Protein AF-A0AAV5UWN4-F1 (afdb_monomer_lite)

Structure (mmCIF, N/CA/C/O backbone):
data_AF-A0AAV5UWN4-F1
#
_entry.id   AF-A0AAV5UWN4-F1
#
loop_
_atom_site.group_PDB
_atom_site.id
_atom_site.type_symbol
_atom_site.label_atom_id
_atom_site.label_alt_id
_atom_site.label_comp_id
_atom_site.label_asym_id
_atom_site.label_entity_id
_atom_site.label_seq_id
_atom_site.pdbx_PDB_ins_code
_atom_site.Cartn_x
_atom_site.Cartn_y
_atom_site.Cartn_z
_atom_site.occupancy
_atom_site.B_iso_or_equiv
_atom_site.auth_seq_id
_atom_site.auth_comp_id
_atom_site.auth_asym_id
_atom_site.auth_atom_id
_atom_site.pdbx_PDB_model_num
ATOM 1 N N . TRP A 1 1 ? -2.310 9.600 -5.111 1.00 58.84 1 TRP A N 1
ATOM 2 C CA . TRP A 1 1 ? -1.000 10.171 -5.491 1.00 58.84 1 TRP A CA 1
ATOM 3 C C . TRP A 1 1 ? -0.448 11.042 -4.384 1.00 58.84 1 TRP A C 1
ATOM 5 O O . TRP A 1 1 ? 0.692 10.819 -4.001 1.00 58.84 1 TRP A O 1
ATOM 15 N N . LEU A 1 2 ? -1.252 11.938 -3.798 1.00 56.84 2 LEU A N 1
ATOM 16 C CA . LEU A 1 2 ? -0.960 12.484 -2.466 1.00 56.84 2 LEU A CA 1
ATOM 17 C C . LEU A 1 2 ? -0.663 11.330 -1.490 1.00 56.84 2 LEU A C 1
ATOM 19 O O . LEU A 1 2 ? -1.351 10.308 -1.537 1.00 56.84 2 LEU A O 1
ATOM 23 N N . GLY A 1 3 ? 0.415 11.454 -0.715 1.00 71.38 3 GLY A N 1
ATOM 24 C CA . GLY A 1 3 ? 0.908 10.415 0.198 1.00 71.38 3 GLY A CA 1
ATOM 25 C C . GLY 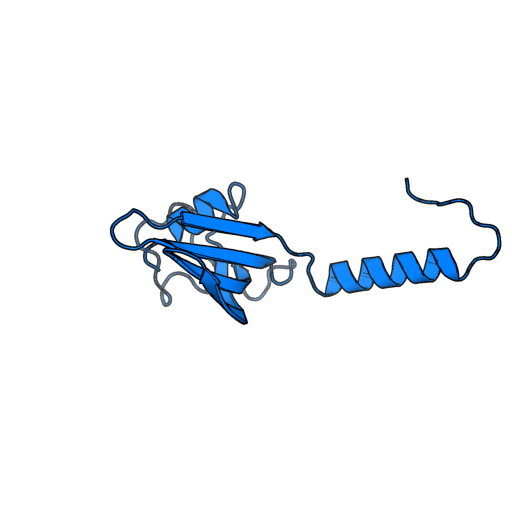A 1 3 ? 1.729 9.289 -0.447 1.00 71.38 3 GLY A C 1
ATOM 26 O O . GLY A 1 3 ? 2.305 8.481 0.272 1.00 71.38 3 GLY A O 1
ATOM 27 N N . LEU A 1 4 ? 1.857 9.216 -1.782 1.00 76.88 4 LEU A N 1
ATOM 28 C CA . LEU A 1 4 ? 2.607 8.121 -2.415 1.00 76.88 4 LEU A CA 1
ATOM 29 C C . LEU A 1 4 ? 4.102 8.150 -2.067 1.00 76.88 4 LEU A C 1
ATOM 31 O O . LEU A 1 4 ? 4.698 7.092 -1.871 1.00 76.88 4 LEU A O 1
ATOM 35 N N . SER A 1 5 ? 4.691 9.345 -1.991 1.00 74.31 5 SER A N 1
ATOM 36 C CA . SER A 1 5 ? 6.088 9.517 -1.580 1.00 74.31 5 SER A CA 1
ATOM 37 C C . SER A 1 5 ? 6.301 9.036 -0.140 1.00 74.31 5 SER A C 1
ATOM 39 O O . SER A 1 5 ? 7.238 8.291 0.122 1.00 74.31 5 SER A O 1
ATOM 41 N N . GLU A 1 6 ? 5.367 9.334 0.769 1.00 79.25 6 GLU A N 1
ATOM 42 C CA . GLU A 1 6 ? 5.401 8.848 2.155 1.00 79.25 6 GLU A CA 1
ATOM 43 C C . GLU A 1 6 ? 5.276 7.315 2.225 1.00 79.25 6 GLU A C 1
ATOM 45 O O . GLU A 1 6 ? 6.072 6.646 2.888 1.00 79.25 6 GLU A O 1
ATOM 50 N N . VAL A 1 7 ? 4.338 6.739 1.463 1.00 84.19 7 VAL A N 1
ATOM 51 C CA . VAL A 1 7 ? 4.163 5.283 1.350 1.00 84.19 7 VAL A CA 1
ATOM 52 C C . VAL A 1 7 ? 5.430 4.612 0.814 1.00 84.19 7 VAL A C 1
ATOM 54 O O . VAL A 1 7 ? 5.868 3.607 1.368 1.00 84.19 7 VAL A O 1
ATOM 57 N N . ASN A 1 8 ? 6.062 5.174 -0.218 1.00 86.81 8 ASN A N 1
ATOM 58 C CA . ASN A 1 8 ? 7.328 4.670 -0.763 1.00 86.81 8 ASN A CA 1
ATOM 59 C C . ASN A 1 8 ? 8.507 4.861 0.197 1.00 86.81 8 ASN A C 1
ATOM 61 O O . ASN A 1 8 ? 9.384 4.000 0.288 1.00 86.81 8 ASN A O 1
ATOM 65 N N . GLY A 1 9 ? 8.498 5.959 0.952 1.00 83.50 9 GLY A N 1
ATOM 66 C CA . GLY A 1 9 ? 9.401 6.232 2.062 1.00 83.50 9 GLY A CA 1
ATOM 67 C C . GLY A 1 9 ? 9.421 5.087 3.067 1.00 83.50 9 GLY A C 1
ATOM 68 O O . GLY A 1 9 ? 10.484 4.551 3.371 1.00 83.50 9 GLY A O 1
ATOM 69 N N . LYS A 1 10 ? 8.231 4.692 3.529 1.00 85.31 10 LYS A N 1
ATOM 70 C CA . LYS A 1 10 ? 8.057 3.717 4.609 1.00 85.31 10 LYS A CA 1
ATOM 71 C C . LYS A 1 10 ? 8.099 2.262 4.140 1.00 85.31 10 LYS A C 1
ATOM 73 O O . LYS A 1 10 ? 8.762 1.445 4.767 1.00 85.31 10 LYS A O 1
ATOM 78 N N . LEU A 1 11 ? 7.378 1.922 3.069 1.00 86.94 11 LEU A N 1
ATOM 79 C CA . LEU A 1 11 ? 7.185 0.527 2.642 1.00 86.94 11 LEU A CA 1
ATOM 80 C C . LEU A 1 11 ? 8.272 0.027 1.694 1.00 86.94 11 LEU A C 1
ATOM 82 O O . LEU A 1 11 ? 8.515 -1.176 1.617 1.00 86.94 11 LEU A O 1
ATOM 86 N N . PHE A 1 12 ? 8.922 0.936 0.970 1.00 88.19 12 PHE A N 1
ATOM 87 C CA . PHE A 1 12 ? 9.865 0.592 -0.088 1.00 88.19 12 PHE A CA 1
ATOM 88 C C . PHE A 1 12 ? 11.160 1.403 0.013 1.00 88.19 12 PHE A C 1
ATOM 90 O O . PHE A 1 12 ? 11.574 1.971 -0.992 1.00 88.19 12 PHE A O 1
ATOM 97 N N . PRO A 1 13 ? 11.829 1.499 1.179 1.00 85.69 13 PRO A N 1
ATOM 98 C CA . PRO A 1 13 ? 12.939 2.434 1.394 1.00 85.69 13 PRO A CA 1
ATOM 99 C C . PRO A 1 13 ? 14.115 2.267 0.418 1.00 85.69 13 PRO A C 1
ATOM 101 O O . PRO A 1 13 ? 14.809 3.237 0.135 1.00 85.69 13 PRO A O 1
ATOM 104 N N . SER A 1 14 ? 14.312 1.064 -0.126 1.00 85.69 14 SER A N 1
ATOM 105 C CA . SER A 1 14 ? 15.390 0.724 -1.061 1.00 85.69 14 SER A CA 1
ATOM 106 C C . SER A 1 14 ? 14.978 0.692 -2.539 1.00 85.69 14 SER A C 1
ATOM 108 O O . SER A 1 14 ? 15.818 0.391 -3.385 1.00 85.69 14 SER A O 1
ATOM 110 N N . ALA A 1 15 ? 13.713 0.965 -2.876 1.00 85.81 15 ALA A N 1
ATOM 111 C CA . ALA A 1 15 ? 13.265 0.950 -4.268 1.00 85.81 15 ALA A CA 1
ATOM 112 C C . ALA A 1 15 ? 13.837 2.144 -5.048 1.00 85.81 15 ALA A C 1
ATOM 114 O O . ALA A 1 15 ? 13.793 3.282 -4.569 1.00 85.81 15 ALA A O 1
ATOM 115 N N . ALA A 1 16 ? 14.351 1.868 -6.251 1.00 87.88 16 ALA A N 1
ATOM 116 C CA . ALA A 1 16 ? 14.913 2.875 -7.150 1.00 87.88 16 ALA A CA 1
ATOM 117 C C . ALA A 1 16 ? 13.821 3.734 -7.806 1.00 87.88 16 ALA A C 1
ATOM 119 O O . ALA A 1 16 ? 13.989 4.943 -7.976 1.00 87.88 16 ALA A O 1
ATOM 120 N N . HIS A 1 17 ? 12.684 3.117 -8.123 1.00 89.56 17 HIS A N 1
ATOM 121 C CA . HIS A 1 17 ? 11.519 3.788 -8.677 1.00 89.56 17 HIS A CA 1
ATOM 122 C C . HIS A 1 17 ? 10.349 3.780 -7.697 1.00 89.56 17 HIS A C 1
ATOM 124 O O . HIS A 1 17 ? 10.304 3.012 -6.732 1.00 89.56 17 HIS A O 1
ATOM 130 N N . LEU A 1 18 ? 9.366 4.636 -7.968 1.00 89.81 18 LEU A N 1
ATOM 131 C CA . LEU A 1 18 ? 8.122 4.650 -7.216 1.00 89.81 18 LEU A CA 1
ATOM 132 C C . LEU A 1 18 ? 7.340 3.353 -7.437 1.00 89.81 18 LEU A C 1
ATOM 134 O O . LEU A 1 18 ? 6.981 2.991 -8.561 1.00 89.81 18 LEU A O 1
ATOM 138 N N . MET A 1 19 ? 7.004 2.713 -6.327 1.00 89.12 19 MET A N 1
ATOM 139 C CA . MET A 1 19 ? 6.065 1.610 -6.226 1.00 89.12 19 MET A CA 1
ATOM 140 C C . MET A 1 19 ? 4.653 2.171 -6.145 1.00 89.12 19 MET A C 1
ATOM 142 O O . MET A 1 19 ? 4.319 2.921 -5.225 1.00 89.12 19 MET A O 1
ATOM 146 N N . ILE A 1 20 ? 3.815 1.812 -7.112 1.00 89.19 20 ILE A N 1
ATOM 147 C CA . ILE A 1 20 ? 2.469 2.364 -7.264 1.00 89.19 20 ILE A CA 1
ATOM 148 C C . ILE A 1 20 ? 1.419 1.296 -6.953 1.00 89.19 20 ILE A C 1
ATOM 150 O O . ILE A 1 20 ? 1.581 0.144 -7.366 1.00 89.19 20 ILE A O 1
ATOM 154 N N . PRO A 1 21 ? 0.351 1.635 -6.209 1.00 89.25 21 PRO A N 1
ATOM 155 C CA . PRO A 1 21 ? -0.716 0.689 -5.928 1.00 89.25 21 PRO A CA 1
ATOM 156 C C . PRO A 1 21 ? -1.478 0.395 -7.220 1.00 89.25 21 PRO A C 1
ATOM 158 O O . PRO A 1 21 ? -1.903 1.310 -7.926 1.00 89.25 21 PRO A O 1
ATOM 161 N N . ILE A 1 22 ? -1.663 -0.885 -7.521 1.00 88.50 22 ILE A N 1
ATOM 162 C CA . ILE A 1 22 ? -2.359 -1.332 -8.732 1.00 88.50 22 ILE A CA 1
ATOM 163 C C . ILE A 1 22 ? -3.724 -1.946 -8.429 1.00 88.50 22 ILE A C 1
ATOM 165 O O . ILE A 1 22 ? -4.625 -1.874 -9.259 1.00 88.50 22 ILE A O 1
ATOM 169 N N . GLN A 1 23 ? -3.882 -2.551 -7.249 1.00 87.06 23 GLN A N 1
ATOM 170 C CA . GLN A 1 23 ? -5.087 -3.283 -6.885 1.00 87.06 23 GLN A CA 1
ATOM 171 C C . GLN A 1 23 ? -5.206 -3.417 -5.368 1.00 87.06 23 GLN A C 1
ATOM 173 O O . GLN A 1 23 ? -4.238 -3.754 -4.689 1.00 87.06 23 GLN A O 1
ATOM 178 N N . VAL A 1 24 ? -6.421 -3.235 -4.852 1.00 88.69 24 VAL A N 1
ATOM 179 C CA . VAL A 1 24 ? -6.806 -3.673 -3.505 1.00 88.69 24 VAL A CA 1
ATOM 180 C C . VAL A 1 24 ? -7.416 -5.068 -3.628 1.00 88.69 24 VAL A C 1
ATOM 182 O O . VAL A 1 24 ? -8.409 -5.251 -4.327 1.00 88.69 24 VAL A O 1
ATOM 185 N N . VAL A 1 25 ? -6.801 -6.063 -2.994 1.00 90.31 25 VAL A N 1
ATOM 186 C CA . VAL A 1 25 ? -7.221 -7.474 -3.062 1.00 90.31 25 VAL A CA 1
ATOM 187 C C . VAL A 1 25 ? -8.217 -7.814 -1.965 1.00 90.31 25 VAL A C 1
ATOM 189 O O . VAL A 1 25 ? -9.142 -8.591 -2.181 1.00 90.31 25 VAL A O 1
ATOM 192 N N . LYS A 1 26 ? -8.024 -7.243 -0.776 1.00 89.81 26 LYS A N 1
ATOM 193 C CA . LYS A 1 26 ? -8.934 -7.389 0.361 1.00 89.81 26 LYS A CA 1
ATOM 194 C C . LYS A 1 26 ? -9.079 -6.048 1.053 1.00 89.81 26 LYS A C 1
ATOM 196 O O . LYS A 1 26 ? -8.117 -5.286 1.115 1.00 89.81 26 LYS A O 1
ATOM 201 N N . ALA A 1 27 ? -10.264 -5.795 1.581 1.00 91.12 27 ALA A N 1
ATOM 202 C CA . ALA A 1 27 ? -10.551 -4.646 2.417 1.00 91.12 27 ALA A CA 1
ATOM 203 C C . ALA A 1 27 ? -11.426 -5.106 3.580 1.00 91.12 27 ALA A C 1
ATOM 205 O O . ALA A 1 27 ? -12.340 -5.910 3.389 1.00 91.12 27 ALA A O 1
ATOM 206 N N . SER A 1 28 ? -11.146 -4.607 4.773 1.00 93.50 28 SER A N 1
ATOM 207 C CA . SER A 1 28 ? -11.990 -4.792 5.942 1.00 93.50 28 SER A CA 1
ATOM 208 C C . SER A 1 28 ? -12.002 -3.530 6.791 1.00 93.50 28 SER A C 1
ATOM 210 O O . SER A 1 28 ? -11.118 -2.675 6.712 1.00 93.50 28 SER A O 1
ATOM 212 N N . TYR A 1 29 ? -13.057 -3.420 7.583 1.00 94.00 29 TYR A N 1
ATOM 213 C CA . TYR A 1 29 ? -13.306 -2.313 8.484 1.00 94.00 29 TYR A CA 1
ATOM 214 C C . TYR A 1 29 ? -13.728 -2.877 9.835 1.00 94.00 29 TYR A C 1
ATOM 216 O O . TYR A 1 29 ? -14.442 -3.882 9.902 1.00 94.00 29 TYR A O 1
ATOM 224 N N . GLN A 1 30 ? -13.278 -2.229 10.900 1.00 94.94 30 GLN A N 1
ATOM 225 C CA . GLN A 1 30 ? -13.626 -2.569 12.262 1.00 94.94 30 GLN A CA 1
ATOM 226 C C . GLN A 1 30 ? -13.763 -1.289 13.078 1.00 94.94 30 GLN A C 1
ATOM 228 O O . GLN A 1 30 ? -12.805 -0.531 13.217 1.00 94.94 30 GLN A O 1
ATOM 233 N N . LYS A 1 31 ? -14.937 -1.089 13.678 1.00 93.56 31 LYS A N 1
ATOM 234 C CA . LYS A 1 31 ? -15.101 -0.078 14.720 1.00 93.56 31 LYS A CA 1
ATOM 235 C C . LYS A 1 31 ? -14.434 -0.574 16.003 1.00 93.56 31 LYS A C 1
ATOM 237 O O . LYS A 1 31 ? -14.718 -1.691 16.443 1.00 93.56 31 LYS A O 1
ATOM 242 N N . ILE A 1 32 ? -13.545 0.229 16.573 1.00 91.00 32 ILE A N 1
ATOM 243 C CA . ILE A 1 32 ? -12.896 -0.020 17.866 1.00 91.00 32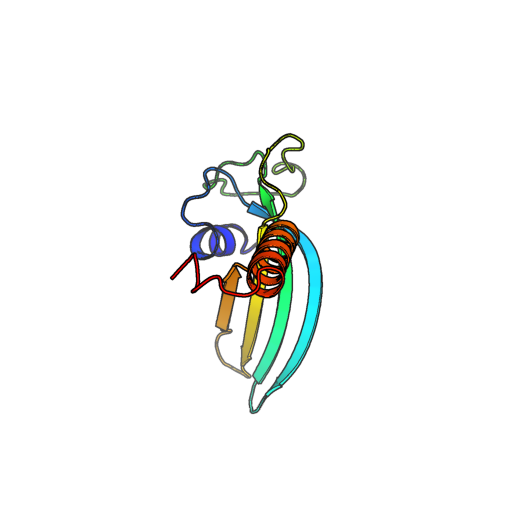 ILE A CA 1
ATOM 244 C C . ILE A 1 32 ? -13.260 1.117 18.830 1.00 91.00 32 ILE A C 1
ATOM 246 O O . ILE A 1 32 ? -13.858 2.116 18.433 1.00 91.00 32 ILE A O 1
ATOM 250 N N . GLU A 1 33 ? -12.988 0.960 20.121 1.00 90.62 33 GLU A N 1
ATOM 251 C CA . GLU A 1 33 ? -13.349 1.987 21.101 1.00 90.62 33 GLU A CA 1
ATOM 252 C C . GLU A 1 33 ? -12.615 3.308 20.800 1.00 90.62 33 GLU A C 1
ATOM 254 O O . GLU A 1 33 ? -11.388 3.368 20.832 1.00 90.62 33 GLU A O 1
ATOM 259 N N . GLY A 1 34 ? -13.375 4.356 20.461 1.00 90.12 34 GLY A N 1
ATOM 260 C CA . GLY A 1 34 ? -12.849 5.693 20.154 1.00 90.12 34 GLY A CA 1
ATOM 261 C C . GLY A 1 34 ? -12.148 5.849 18.797 1.00 90.12 34 GLY A C 1
ATOM 262 O O . GLY A 1 34 ? -11.536 6.894 18.562 1.00 90.12 34 GLY A O 1
ATOM 263 N N . ALA A 1 35 ? -12.204 4.843 17.915 1.00 93.50 35 ALA A N 1
ATOM 264 C CA . ALA A 1 35 ? -11.580 4.913 16.595 1.00 93.50 35 ALA A CA 1
ATOM 265 C C . ALA A 1 35 ? -12.206 3.965 15.562 1.00 93.50 35 ALA A C 1
ATOM 267 O O . ALA A 1 35 ? -12.893 2.991 15.877 1.00 93.50 35 ALA A O 1
ATOM 268 N N . ASP A 1 36 ? -11.891 4.228 14.302 1.00 93.38 36 ASP A N 1
ATOM 269 C CA . ASP A 1 36 ? -12.219 3.382 13.165 1.00 93.38 36 ASP A CA 1
ATOM 270 C C . ASP A 1 36 ? -10.936 2.768 12.602 1.00 93.38 36 ASP A C 1
ATOM 272 O O . ASP A 1 36 ? -9.978 3.472 12.282 1.00 93.38 36 ASP A O 1
ATOM 276 N N . ARG A 1 37 ? -10.908 1.439 12.473 1.00 92.75 37 ARG A N 1
ATOM 277 C CA . ARG A 1 37 ? -9.781 0.702 11.900 1.00 92.75 37 ARG A CA 1
ATOM 278 C C . ARG A 1 37 ? -10.131 0.201 10.507 1.00 92.75 37 ARG A C 1
ATOM 280 O O . ARG A 1 37 ? -11.054 -0.591 10.326 1.00 92.75 37 ARG A O 1
ATOM 287 N N . TYR A 1 38 ? -9.313 0.577 9.540 1.00 92.06 38 TYR A N 1
ATOM 288 C CA . TYR A 1 38 ? -9.371 0.123 8.160 1.00 92.06 38 TYR A CA 1
ATOM 289 C C . TYR A 1 38 ? -8.160 -0.746 7.857 1.00 92.06 38 TYR A C 1
ATOM 291 O O . TYR A 1 38 ? -7.038 -0.442 8.261 1.00 92.06 38 TYR A O 1
ATOM 299 N N . MET A 1 39 ? -8.379 -1.843 7.144 1.00 91.62 39 MET A N 1
ATOM 300 C CA . MET A 1 39 ? -7.320 -2.763 6.753 1.00 91.62 39 MET A CA 1
ATOM 301 C C . MET A 1 39 ? -7.473 -3.110 5.281 1.00 91.62 39 MET A C 1
ATOM 303 O O . MET A 1 39 ? -8.551 -3.490 4.825 1.00 91.62 39 MET A O 1
ATOM 307 N N . TRP A 1 40 ? -6.378 -3.029 4.541 1.00 91.94 40 TRP A N 1
ATOM 308 C CA . TRP A 1 40 ? -6.334 -3.364 3.128 1.00 91.94 40 TRP A CA 1
ATOM 309 C C . TRP A 1 40 ? -5.187 -4.306 2.840 1.00 91.94 40 TRP A C 1
ATOM 311 O O . TRP A 1 40 ? -4.104 -4.173 3.394 1.00 91.94 40 TRP A O 1
ATOM 321 N N . GLN A 1 41 ? -5.400 -5.216 1.903 1.00 91.12 41 GLN A N 1
ATOM 322 C CA . GLN A 1 41 ? -4.314 -5.914 1.245 1.00 91.12 41 GLN A CA 1
ATOM 323 C C . GLN A 1 41 ? -4.141 -5.318 -0.146 1.00 91.12 41 GLN A C 1
ATOM 325 O O . GLN A 1 41 ? -5.036 -5.444 -0.981 1.00 91.12 41 GLN A O 1
ATOM 330 N N . ILE A 1 42 ? -3.012 -4.661 -0.390 1.00 90.50 42 ILE A N 1
ATOM 331 C CA . ILE A 1 42 ? -2.756 -3.881 -1.601 1.00 90.50 42 ILE A CA 1
ATOM 332 C C . ILE A 1 42 ? -1.589 -4.503 -2.366 1.00 90.50 42 ILE A C 1
ATOM 334 O O . ILE A 1 42 ? -0.562 -4.852 -1.784 1.00 90.50 42 ILE A O 1
ATOM 338 N N . LEU A 1 43 ? -1.756 -4.641 -3.678 1.00 89.12 43 LEU A N 1
ATOM 339 C CA . LEU A 1 43 ? -0.684 -4.973 -4.605 1.00 89.12 43 LEU A CA 1
ATOM 340 C C . LEU A 1 43 ? -0.056 -3.693 -5.141 1.00 89.12 43 LEU A C 1
ATOM 342 O O . LEU A 1 43 ? -0.757 -2.793 -5.608 1.00 89.12 43 LEU A O 1
ATOM 346 N N . PHE A 1 44 ? 1.268 -3.660 -5.123 1.00 88.94 44 PHE A N 1
ATOM 347 C CA . PHE A 1 44 ? 2.093 -2.608 -5.689 1.00 88.94 44 PHE A CA 1
ATOM 348 C C . PHE A 1 44 ? 2.925 -3.157 -6.843 1.00 88.94 44 PHE A C 1
ATOM 350 O O . PHE A 1 44 ? 3.382 -4.306 -6.810 1.00 88.94 44 PHE A O 1
ATOM 357 N N . LYS A 1 45 ? 3.155 -2.316 -7.849 1.00 88.25 45 LYS A N 1
ATOM 358 C CA . LYS A 1 45 ? 4.095 -2.597 -8.934 1.00 88.25 45 LYS A CA 1
ATOM 359 C C . LYS A 1 45 ? 5.002 -1.396 -9.162 1.00 88.25 45 LYS A C 1
ATOM 361 O O . LYS A 1 45 ? 4.608 -0.261 -8.905 1.00 88.25 45 LYS A O 1
ATOM 366 N N . GLU A 1 46 ? 6.217 -1.666 -9.611 1.00 89.12 46 GLU A N 1
ATOM 367 C CA . GLU A 1 46 ? 7.193 -0.628 -9.917 1.00 89.12 46 GLU A CA 1
ATOM 368 C C . GLU A 1 46 ? 6.761 0.177 -11.152 1.00 89.12 46 GLU A C 1
ATOM 370 O O . GLU A 1 46 ? 6.236 -0.368 -12.134 1.00 89.12 46 GLU A O 1
ATOM 375 N N . SER A 1 47 ? 6.934 1.493 -11.070 1.00 90.62 47 SER A N 1
ATOM 376 C CA 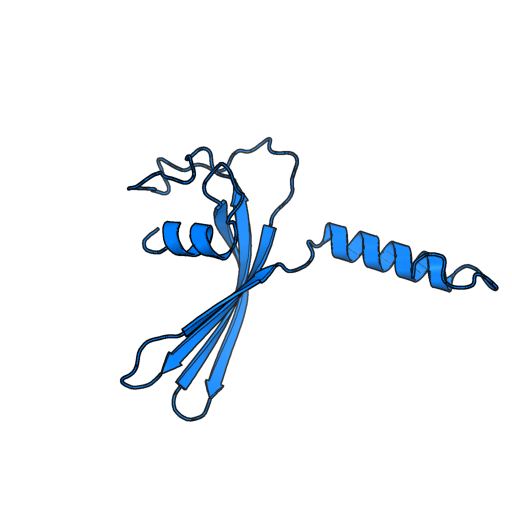. SER A 1 47 ? 6.687 2.422 -12.171 1.00 90.62 47 SER A CA 1
ATOM 377 C C . SER A 1 47 ? 7.990 2.876 -12.825 1.00 90.62 47 SER A C 1
ATOM 379 O O . SER A 1 47 ? 9.074 2.602 -12.332 1.00 90.62 47 SER A O 1
ATOM 381 N N . ASN A 1 48 ? 7.886 3.595 -13.937 1.00 90.44 48 ASN A N 1
ATOM 382 C CA . ASN A 1 48 ? 9.016 4.251 -14.596 1.00 90.44 48 ASN A CA 1
ATOM 383 C C . ASN A 1 48 ? 9.460 5.561 -13.918 1.00 90.44 48 ASN A C 1
ATOM 385 O O . ASN A 1 48 ? 10.404 6.189 -14.391 1.00 90.44 48 ASN A O 1
ATOM 389 N N . CYS A 1 49 ? 8.773 6.011 -12.866 1.00 89.94 49 CYS A N 1
ATOM 390 C CA . CYS A 1 49 ? 9.129 7.244 -12.172 1.00 89.94 49 CYS A CA 1
ATOM 391 C C . CYS A 1 49 ? 10.225 6.988 -11.141 1.00 89.94 49 CYS A C 1
ATOM 393 O O . CYS A 1 49 ? 10.076 6.063 -10.339 1.00 89.94 49 CYS A O 1
ATOM 395 N N . PRO A 1 50 ? 11.276 7.819 -11.090 1.00 89.19 50 PRO A N 1
ATOM 396 C CA . PRO A 1 50 ? 12.277 7.714 -10.041 1.00 89.19 50 PRO A CA 1
ATOM 397 C C . PRO A 1 50 ? 11.641 8.001 -8.676 1.00 89.19 50 PRO A C 1
ATOM 399 O O . PRO A 1 50 ? 10.624 8.691 -8.573 1.00 89.19 50 PRO A O 1
ATOM 402 N N . ARG A 1 51 ? 12.225 7.438 -7.616 1.00 84.94 51 ARG A N 1
ATOM 403 C CA . ARG A 1 51 ? 11.716 7.541 -6.239 1.00 84.94 51 ARG A CA 1
ATOM 404 C C . ARG A 1 51 ? 11.469 8.984 -5.777 1.00 84.94 51 ARG A C 1
ATOM 406 O O . ARG A 1 51 ? 10.539 9.231 -5.014 1.00 84.94 51 ARG A O 1
ATOM 413 N N . ASP A 1 52 ? 12.323 9.907 -6.193 1.00 83.12 52 ASP A N 1
ATOM 414 C CA . ASP A 1 52 ? 12.327 11.319 -5.810 1.00 83.12 52 ASP A CA 1
ATOM 415 C C . ASP A 1 52 ? 11.436 12.203 -6.698 1.00 83.12 52 ASP A C 1
ATOM 417 O O . ASP A 1 52 ? 11.441 13.426 -6.553 1.00 83.12 52 ASP A O 1
ATOM 421 N N . GLU A 1 53 ? 10.625 11.603 -7.578 1.00 85.12 53 GLU A N 1
ATOM 422 C CA . GLU A 1 53 ? 9.625 12.324 -8.362 1.00 85.12 53 GLU A CA 1
ATOM 423 C C . GLU A 1 53 ? 8.676 13.104 -7.434 1.00 85.12 53 GLU A C 1
ATOM 425 O O . GLU A 1 53 ? 7.918 12.534 -6.644 1.00 85.12 53 GLU A O 1
ATOM 430 N N . GLN A 1 54 ? 8.720 14.434 -7.542 1.00 78.38 54 GLN A N 1
ATOM 431 C CA . GLN A 1 54 ? 8.010 15.342 -6.639 1.00 78.38 54 GLN A CA 1
ATOM 432 C C . GLN A 1 54 ? 6.533 15.502 -7.000 1.00 78.38 54 GLN A C 1
ATOM 434 O O . GLN A 1 54 ? 5.725 15.881 -6.154 1.00 78.38 54 GLN A O 1
ATOM 439 N N . SER A 1 55 ? 6.153 15.246 -8.254 1.00 82.50 55 SER A N 1
ATOM 440 C CA . SER A 1 55 ? 4.773 15.395 -8.727 1.00 82.50 55 SER A CA 1
ATOM 441 C C . SER A 1 55 ? 4.317 14.170 -9.520 1.00 82.50 55 SER A C 1
ATOM 443 O O . SER A 1 55 ? 3.987 14.285 -10.711 1.00 82.50 55 SER A O 1
ATOM 445 N N . PRO A 1 56 ? 4.281 12.990 -8.872 1.00 82.75 56 PRO A N 1
ATOM 446 C CA . PRO A 1 56 ? 3.940 11.758 -9.549 1.00 82.75 56 PRO A CA 1
ATOM 447 C C . PRO A 1 56 ? 2.439 11.732 -9.863 1.00 82.75 56 PRO A C 1
ATOM 449 O O . PRO A 1 56 ? 1.593 11.973 -8.997 1.00 82.75 56 PRO A O 1
ATOM 452 N N . THR A 1 57 ? 2.100 11.437 -11.119 1.00 83.56 57 THR A N 1
ATOM 453 C CA . THR A 1 57 ? 0.714 11.277 -11.586 1.00 83.56 57 THR A CA 1
ATOM 454 C C . THR A 1 57 ? 0.549 9.948 -12.307 1.00 83.56 57 THR A C 1
ATOM 456 O O . THR A 1 57 ? 1.531 9.318 -12.699 1.00 83.56 57 THR A O 1
ATOM 459 N N . LYS A 1 58 ? -0.699 9.519 -12.526 1.00 79.88 58 LYS A N 1
ATOM 460 C CA . LYS A 1 58 ? -0.991 8.241 -13.194 1.00 79.88 58 LYS A CA 1
ATOM 461 C C . LYS A 1 58 ? -0.513 8.224 -14.645 1.00 79.88 58 LYS A C 1
ATOM 463 O O . LYS A 1 58 ? -0.146 7.180 -15.172 1.00 79.88 58 LYS A O 1
ATOM 468 N N . GLU A 1 59 ? -0.515 9.387 -15.279 1.00 83.31 59 GLU A N 1
ATOM 469 C CA . GLU A 1 59 ? -0.134 9.583 -16.671 1.00 83.31 59 GLU A CA 1
ATOM 470 C C . GLU A 1 59 ? 1.391 9.588 -16.833 1.00 83.31 59 GLU A C 1
ATOM 472 O O . GLU A 1 59 ? 1.896 9.060 -17.827 1.00 83.31 59 GLU A O 1
ATOM 477 N N . LYS A 1 60 ? 2.113 10.152 -15.851 1.00 84.62 60 LYS A N 1
ATOM 478 C CA . LYS A 1 60 ? 3.583 10.224 -15.829 1.00 84.62 60 LYS A CA 1
ATOM 479 C C . LYS A 1 60 ? 4.222 8.916 -15.362 1.00 84.62 60 LYS A C 1
ATOM 481 O O . LYS A 1 60 ? 5.136 8.418 -16.013 1.00 84.62 60 LYS A O 1
ATOM 486 N N . CYS A 1 61 ? 3.708 8.360 -14.267 1.00 88.12 61 CYS A N 1
ATOM 487 C CA . CYS A 1 61 ? 4.251 7.188 -13.592 1.00 88.12 61 CYS A CA 1
ATOM 488 C C . CYS A 1 61 ? 3.485 5.940 -14.011 1.00 88.12 61 CYS A C 1
ATOM 490 O O . CYS A 1 61 ? 2.543 5.493 -13.351 1.00 88.12 61 CYS A O 1
ATOM 492 N N . LYS A 1 62 ? 3.892 5.393 -15.155 1.00 87.62 62 LYS A N 1
ATOM 493 C CA . LYS A 1 62 ? 3.321 4.178 -15.729 1.00 87.62 62 LYS A CA 1
ATOM 494 C C . LYS A 1 62 ? 4.016 2.954 -15.159 1.00 87.62 62 LYS A C 1
ATO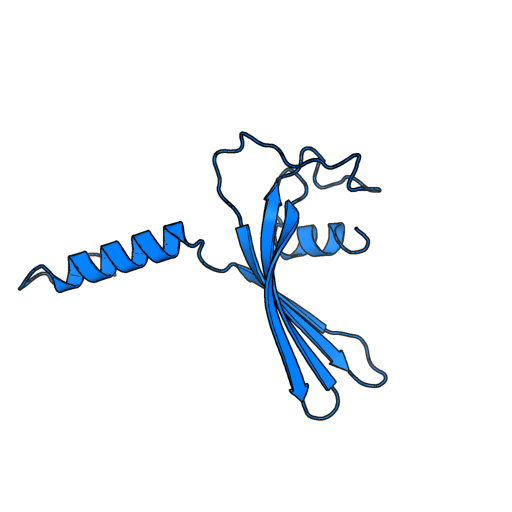M 496 O O . LYS A 1 62 ? 5.209 2.970 -14.876 1.00 87.62 62 LYS A O 1
ATOM 501 N N . ILE A 1 63 ? 3.255 1.876 -15.034 1.00 86.88 63 ILE A N 1
ATOM 502 C CA . ILE A 1 63 ? 3.766 0.563 -14.643 1.00 86.88 63 ILE A CA 1
ATOM 503 C C . ILE A 1 63 ? 4.771 0.082 -15.695 1.00 86.88 63 ILE A C 1
ATOM 505 O O . ILE A 1 63 ? 4.458 0.121 -16.885 1.00 86.88 63 ILE A O 1
ATOM 509 N N . ILE A 1 64 ? 5.928 -0.425 -15.264 1.00 77.69 64 ILE A N 1
ATOM 510 C CA . ILE A 1 64 ? 6.886 -1.083 -16.162 1.00 77.69 64 ILE A CA 1
ATOM 511 C C . ILE A 1 64 ? 6.372 -2.508 -16.453 1.00 77.69 64 ILE A C 1
ATOM 513 O O . ILE A 1 64 ? 6.233 -3.301 -15.515 1.00 77.69 64 ILE A O 1
ATOM 517 N N . PRO A 1 65 ? 6.035 -2.863 -17.710 1.00 68.06 65 PRO A N 1
ATOM 518 C CA . PRO A 1 65 ? 5.458 -4.171 -18.028 1.00 68.06 65 PRO A CA 1
ATOM 519 C C . PRO A 1 65 ? 6.422 -5.327 -17.737 1.00 68.06 65 PRO A C 1
ATOM 521 O O . PRO A 1 65 ? 6.008 -6.288 -17.087 1.00 68.06 65 PRO A O 1
ATOM 524 N N . ASP A 1 66 ? 7.693 -5.161 -18.118 1.00 61.41 66 ASP A N 1
ATOM 525 C CA . ASP A 1 66 ? 8.686 -6.238 -18.268 1.00 61.41 66 ASP A CA 1
ATOM 526 C C . ASP A 1 66 ? 9.589 -6.459 -17.045 1.00 61.41 66 ASP A C 1
ATOM 528 O O . ASP A 1 66 ? 10.636 -7.099 -17.140 1.00 61.41 66 ASP A O 1
ATOM 532 N N . TYR A 1 67 ? 9.222 -5.921 -15.879 1.00 55.66 67 TYR A N 1
ATOM 533 C CA . TYR A 1 67 ? 10.028 -6.120 -14.677 1.00 55.66 67 TYR A CA 1
ATOM 534 C C . TYR A 1 67 ? 9.837 -7.555 -14.140 1.00 55.66 67 TYR A C 1
ATOM 536 O O . TYR A 1 67 ? 8.693 -7.953 -13.903 1.00 55.66 67 TYR A O 1
ATOM 544 N N . PRO A 1 68 ? 10.917 -8.338 -13.928 1.00 53.59 68 PRO A N 1
ATOM 545 C CA . PRO A 1 68 ? 10.842 -9.776 -13.633 1.00 53.59 68 PRO A CA 1
ATOM 546 C C . PRO A 1 68 ? 10.291 -10.098 -12.239 1.00 53.59 68 PRO A C 1
ATOM 548 O O . PRO A 1 68 ? 10.030 -11.256 -11.923 1.00 53.59 68 PRO A O 1
ATOM 551 N N . TYR A 1 69 ? 10.110 -9.088 -11.390 1.00 57.50 69 TYR A N 1
ATOM 552 C CA . TYR A 1 69 ? 9.557 -9.258 -10.057 1.00 57.50 69 TYR A CA 1
ATOM 553 C C . TYR A 1 69 ? 8.043 -9.051 -10.100 1.00 57.50 69 TYR A C 1
ATOM 555 O O . TYR A 1 69 ? 7.550 -8.007 -10.531 1.00 57.50 69 TYR A O 1
ATOM 563 N N . GLY A 1 70 ? 7.307 -10.073 -9.659 1.00 69.88 70 GLY A N 1
ATOM 564 C CA . GLY A 1 70 ? 5.853 -10.041 -9.545 1.00 69.88 70 GLY A CA 1
ATOM 565 C C . GLY A 1 70 ? 5.335 -8.936 -8.616 1.00 69.88 70 GLY A C 1
ATOM 566 O O . GLY A 1 70 ? 6.062 -8.082 -8.107 1.00 69.88 70 GLY A O 1
ATOM 567 N N . PHE A 1 71 ? 4.029 -8.937 -8.380 1.00 80.94 71 PHE A N 1
ATOM 568 C CA . PHE A 1 71 ? 3.398 -7.922 -7.541 1.00 80.94 71 PHE A CA 1
ATOM 569 C C . PHE A 1 71 ? 3.905 -7.964 -6.094 1.00 80.94 71 PHE A C 1
ATOM 571 O O . PHE A 1 71 ? 4.025 -9.029 -5.487 1.00 80.94 71 PHE A O 1
ATOM 578 N N . ASN A 1 72 ? 4.138 -6.787 -5.513 1.00 85.00 72 ASN A N 1
ATOM 579 C CA . ASN A 1 72 ? 4.491 -6.651 -4.106 1.00 85.00 72 ASN A CA 1
ATOM 580 C C . ASN A 1 72 ? 3.220 -6.473 -3.278 1.00 85.00 72 ASN A C 1
ATOM 582 O O . ASN A 1 72 ? 2.526 -5.467 -3.406 1.00 85.00 72 ASN A O 1
ATOM 586 N N . ARG A 1 73 ? 2.906 -7.457 -2.438 1.00 88.62 73 ARG A N 1
ATOM 587 C CA . ARG A 1 73 ? 1.700 -7.470 -1.607 1.00 88.62 73 ARG A CA 1
ATOM 588 C C . ARG A 1 73 ? 2.005 -6.891 -0.229 1.00 88.62 73 ARG A C 1
ATOM 590 O O . ARG A 1 73 ? 2.991 -7.276 0.395 1.00 88.62 73 ARG A O 1
ATOM 597 N N . PHE A 1 74 ? 1.162 -5.978 0.237 1.00 89.56 74 PHE A N 1
ATOM 598 C CA . PHE A 1 74 ? 1.255 -5.386 1.569 1.00 89.56 74 PHE A CA 1
ATOM 599 C C . PHE A 1 74 ? -0.098 -5.415 2.264 1.00 89.56 74 PHE A C 1
ATOM 601 O O . PHE A 1 74 ? -1.122 -5.142 1.639 1.00 89.56 74 PHE A O 1
ATOM 608 N N . ASN A 1 75 ? -0.087 -5.687 3.565 1.00 90.00 75 ASN A N 1
ATOM 609 C CA . ASN A 1 75 ? -1.218 -5.425 4.440 1.00 90.00 75 ASN A CA 1
ATOM 610 C C . ASN A 1 75 ? -1.032 -4.024 5.020 1.00 90.00 75 ASN A C 1
ATOM 612 O O . ASN A 1 75 ? -0.067 -3.785 5.736 1.00 90.00 75 ASN A O 1
ATOM 616 N N . VAL A 1 76 ? -1.930 -3.106 4.693 1.00 90.25 76 VAL A N 1
ATOM 617 C CA . VAL A 1 76 ? -1.931 -1.718 5.157 1.00 90.25 76 VAL A CA 1
ATOM 618 C C . VAL A 1 76 ? -3.048 -1.557 6.178 1.00 90.25 76 VAL A C 1
ATOM 620 O O . VAL A 1 76 ? -4.180 -1.948 5.908 1.00 90.25 76 VAL A O 1
ATOM 623 N N . THR A 1 77 ? -2.741 -0.984 7.337 1.00 90.19 77 THR A N 1
ATOM 624 C CA . THR A 1 77 ? -3.729 -0.636 8.366 1.00 90.19 77 THR A CA 1
ATOM 625 C C . THR A 1 77 ? -3.748 0.875 8.549 1.00 90.19 77 THR A C 1
ATOM 627 O O . THR A 1 77 ? -2.687 1.484 8.644 1.00 90.19 77 THR A O 1
ATOM 630 N N . LEU A 1 78 ? -4.937 1.466 8.619 1.00 91.25 78 LEU A N 1
ATOM 631 C CA . LEU A 1 78 ? -5.170 2.852 9.023 1.00 91.25 78 LEU A CA 1
ATOM 632 C C . LEU A 1 78 ? -6.116 2.848 10.223 1.00 91.25 78 LEU A C 1
ATOM 634 O O . LEU A 1 78 ? -7.136 2.163 10.197 1.00 91.25 78 LEU A O 1
ATOM 638 N N . ILE A 1 79 ? -5.785 3.606 11.258 1.00 91.00 79 ILE A N 1
ATOM 639 C CA . ILE A 1 79 ? -6.629 3.841 12.424 1.00 91.00 79 ILE A CA 1
ATOM 640 C C . ILE A 1 79 ? -6.904 5.336 12.480 1.00 91.00 79 ILE A C 1
ATOM 642 O O . ILE A 1 79 ? -5.973 6.134 12.585 1.00 91.00 79 ILE A O 1
ATOM 646 N N . THR A 1 80 ? -8.178 5.702 12.397 1.00 93.06 80 THR A N 1
ATOM 647 C CA . THR A 1 80 ? -8.625 7.091 12.491 1.00 93.06 80 THR A CA 1
ATOM 648 C C . THR A 1 80 ? -9.296 7.308 13.836 1.00 93.06 80 THR A C 1
ATOM 650 O O . THR A 1 80 ? -10.264 6.618 14.166 1.00 93.06 80 THR A O 1
ATOM 653 N N . TYR A 1 81 ? -8.781 8.250 14.617 1.00 90.00 81 TYR A N 1
ATOM 654 C CA . TYR A 1 81 ? -9.253 8.532 15.971 1.00 90.00 81 TYR A CA 1
ATOM 655 C C . TYR A 1 81 ? -10.154 9.767 15.976 1.00 90.00 81 TYR A C 1
ATOM 657 O O . TYR A 1 81 ? -9.874 10.758 15.299 1.00 90.00 81 TYR A O 1
ATOM 665 N N . GLU A 1 82 ? -11.206 9.763 16.792 1.00 84.56 82 GLU A N 1
ATOM 666 C CA . GLU A 1 82 ? -12.056 10.948 16.934 1.00 84.56 82 GLU A CA 1
ATOM 667 C C . GLU A 1 82 ? -11.263 12.109 17.571 1.00 84.56 82 GLU A C 1
ATOM 669 O O . GLU A 1 82 ? -10.823 12.039 18.720 1.00 84.56 82 GLU A O 1
ATOM 674 N N . GLY A 1 83 ? -11.054 13.187 16.806 1.00 76.62 83 GLY A N 1
ATOM 675 C CA . GLY A 1 83 ? -10.396 14.411 17.281 1.00 76.62 83 GLY A CA 1
ATOM 676 C C . GLY A 1 83 ? -8.880 14.309 17.502 1.00 76.62 83 GLY A C 1
ATOM 677 O O . GLY A 1 83 ? -8.317 15.169 18.181 1.00 76.62 83 GLY A O 1
ATOM 678 N N . LYS A 1 84 ? -8.210 13.285 16.954 1.00 84.56 84 LYS A N 1
ATOM 679 C CA . LYS A 1 84 ? -6.746 13.105 17.026 1.00 84.56 84 LYS A CA 1
ATOM 680 C C . LYS A 1 84 ? -6.156 12.793 15.647 1.00 84.56 84 LYS A C 1
ATOM 682 O O . LYS A 1 84 ? -6.886 12.614 14.681 1.00 84.56 84 LYS A O 1
ATOM 687 N N . SER A 1 85 ? -4.826 12.753 15.571 1.00 83.12 85 SER A N 1
ATOM 688 C CA . SER A 1 85 ? -4.102 12.360 14.361 1.00 83.12 85 SER A CA 1
ATOM 689 C C . SER A 1 85 ? -4.314 10.885 14.028 1.00 83.12 85 SER A C 1
ATOM 691 O O . SER A 1 85 ? -4.327 10.043 14.925 1.00 83.12 85 SER A O 1
ATOM 693 N N . ASP A 1 86 ? -4.407 10.587 12.737 1.00 87.50 86 ASP A N 1
ATOM 694 C CA . ASP A 1 86 ? -4.520 9.223 12.231 1.00 87.50 86 ASP A CA 1
ATOM 695 C C . ASP A 1 86 ? -3.185 8.470 12.320 1.00 87.50 86 ASP A C 1
ATOM 697 O O . ASP A 1 86 ? -2.103 9.045 12.165 1.00 87.50 86 ASP A O 1
ATOM 701 N N . GLU A 1 87 ? -3.261 7.155 12.512 1.00 88.75 87 GLU A N 1
ATOM 702 C CA . GLU A 1 87 ? -2.105 6.260 12.533 1.00 88.75 87 GLU A CA 1
ATOM 703 C C . GLU A 1 87 ? -2.188 5.259 11.389 1.00 88.75 87 GLU A C 1
ATOM 705 O O . GLU A 1 87 ? -3.223 4.633 11.170 1.00 88.75 87 GLU A O 1
ATOM 710 N N . TRP A 1 88 ? -1.083 5.047 10.674 1.00 90.56 88 TRP A N 1
ATOM 711 C CA . TRP A 1 88 ? -1.045 4.056 9.604 1.00 90.56 88 TRP A CA 1
ATOM 712 C C . TRP A 1 88 ? 0.217 3.195 9.634 1.00 90.56 88 TRP A C 1
ATOM 714 O O . TRP A 1 88 ? 1.324 3.650 9.945 1.00 90.56 88 TRP A O 1
ATOM 724 N N . SER A 1 89 ? 0.070 1.929 9.258 1.00 88.94 89 SER A N 1
ATOM 725 C CA . SER A 1 89 ? 1.158 0.964 9.122 1.00 88.94 89 SER A CA 1
ATOM 726 C C . SER A 1 89 ? 1.002 0.146 7.846 1.00 88.94 89 SER A C 1
ATOM 728 O O . SER A 1 89 ? -0.077 0.067 7.258 1.00 88.94 89 SER A O 1
ATOM 730 N N . GLY A 1 90 ? 2.097 -0.459 7.394 1.00 88.44 90 GLY A N 1
ATOM 731 C CA . GLY A 1 90 ? 2.059 -1.399 6.289 1.00 88.44 90 GLY A CA 1
ATOM 732 C C . GLY A 1 90 ? 3.145 -2.449 6.435 1.00 88.44 90 GLY A C 1
ATOM 733 O O . GLY A 1 90 ? 4.290 -2.124 6.737 1.00 88.44 90 GLY A O 1
ATOM 734 N N . GLU A 1 91 ? 2.774 -3.703 6.216 1.00 87.38 91 GLU A N 1
ATOM 735 C CA . GLU A 1 91 ? 3.659 -4.854 6.359 1.00 87.38 91 GLU A CA 1
ATOM 736 C C . GLU A 1 91 ? 3.642 -5.685 5.085 1.00 87.38 91 GLU A C 1
ATOM 738 O O . GLU A 1 91 ? 2.581 -5.963 4.509 1.00 87.38 91 GLU A O 1
ATOM 743 N N . ARG A 1 92 ? 4.832 -6.086 4.632 1.00 83.62 92 ARG A N 1
ATOM 744 C CA . ARG A 1 92 ? 4.961 -6.920 3.442 1.00 83.62 92 ARG A CA 1
ATOM 745 C C . ARG A 1 92 ? 4.313 -8.271 3.714 1.00 83.62 92 ARG A C 1
ATOM 747 O O . ARG A 1 92 ? 4.607 -8.930 4.704 1.00 83.62 92 ARG A O 1
ATOM 754 N N . THR A 1 93 ? 3.449 -8.694 2.807 1.00 79.94 93 THR A N 1
ATOM 755 C CA . THR A 1 93 ? 2.867 -10.034 2.808 1.00 79.94 93 THR A CA 1
ATOM 756 C C . THR A 1 93 ? 3.582 -10.875 1.763 1.00 79.94 93 THR A C 1
ATOM 758 O O . THR A 1 93 ? 3.959 -10.372 0.702 1.00 79.94 93 THR A O 1
ATOM 761 N N . LEU A 1 94 ? 3.771 -12.163 2.051 1.00 68.62 94 LEU A N 1
ATOM 762 C CA . LEU A 1 94 ? 4.318 -13.101 1.074 1.00 68.62 94 LEU A CA 1
ATOM 763 C C . LEU A 1 94 ? 3.471 -13.058 -0.209 1.00 68.62 94 LEU A C 1
ATOM 765 O O . LEU A 1 94 ? 2.236 -13.012 -0.150 1.00 68.62 94 LEU A O 1
ATOM 769 N N . SER A 1 95 ? 4.140 -13.031 -1.365 1.00 62.09 95 SER A N 1
ATOM 770 C CA . SER A 1 95 ? 3.467 -13.134 -2.662 1.00 62.09 95 SER A CA 1
ATOM 771 C C . SER A 1 95 ? 2.756 -14.486 -2.774 1.00 62.09 95 SER A C 1
ATOM 773 O O . SER A 1 95 ? 3.107 -15.434 -2.074 1.00 62.09 95 SER A O 1
ATOM 775 N N . ASP A 1 96 ? 1.762 -14.614 -3.655 1.00 58.34 96 ASP A N 1
ATOM 776 C CA . ASP A 1 96 ? 1.065 -15.898 -3.845 1.00 58.34 96 ASP A CA 1
ATOM 777 C C . ASP A 1 96 ? 2.024 -17.001 -4.320 1.00 58.34 96 ASP A C 1
ATOM 779 O O . ASP A 1 96 ? 1.853 -18.164 -3.972 1.00 58.34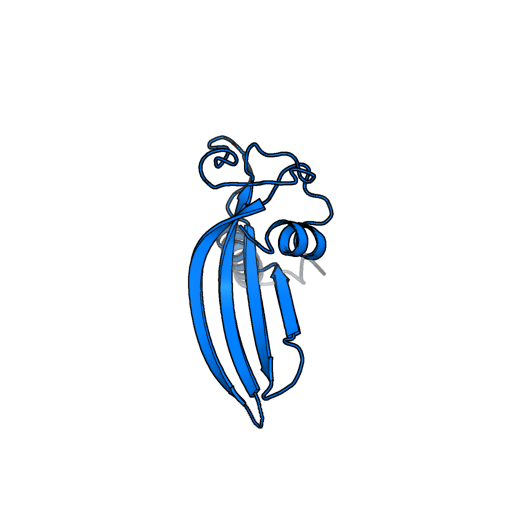 96 ASP A O 1
ATOM 783 N N . GLU A 1 97 ? 3.075 -16.621 -5.048 1.00 55.66 97 GLU A N 1
ATOM 784 C CA . GLU A 1 97 ? 4.158 -17.503 -5.477 1.00 55.66 97 GLU A CA 1
ATOM 785 C C . GLU A 1 97 ? 5.047 -17.934 -4.307 1.00 55.66 97 GLU A C 1
ATOM 787 O O . GLU A 1 97 ? 5.313 -19.119 -4.162 1.00 55.66 97 GLU A O 1
ATOM 792 N N . MET A 1 98 ? 5.421 -17.022 -3.402 1.00 56.34 98 MET A N 1
ATOM 793 C CA . MET A 1 98 ? 6.125 -17.395 -2.169 1.00 56.34 98 MET A CA 1
ATOM 794 C C . MET A 1 98 ? 5.252 -18.239 -1.241 1.00 56.34 98 MET A C 1
ATOM 796 O O . MET A 1 98 ? 5.752 -19.183 -0.647 1.00 56.34 98 MET A O 1
ATOM 800 N N . ASN A 1 99 ? 3.953 -17.948 -1.141 1.00 58.53 99 ASN A N 1
ATOM 801 C CA . ASN A 1 99 ? 3.011 -18.782 -0.395 1.00 58.53 99 ASN A CA 1
ATOM 802 C C . ASN A 1 99 ? 2.897 -20.178 -1.012 1.00 58.53 99 ASN A C 1
ATOM 804 O O . ASN A 1 99 ? 2.774 -21.159 -0.286 1.00 58.53 99 ASN A O 1
ATOM 808 N N . ARG A 1 100 ? 2.933 -20.278 -2.345 1.00 56.47 100 ARG A N 1
ATOM 809 C CA . ARG A 1 100 ? 2.927 -21.556 -3.055 1.00 56.47 100 ARG A CA 1
ATOM 810 C C . ARG A 1 100 ? 4.232 -22.315 -2.845 1.00 56.47 100 ARG A C 1
ATOM 812 O O . ARG A 1 100 ? 4.164 -23.471 -2.469 1.00 56.47 100 ARG A O 1
ATOM 819 N N . ILE A 1 101 ? 5.384 -21.660 -2.984 1.00 60.47 101 ILE A N 1
ATOM 820 C CA . ILE A 1 101 ? 6.700 -22.250 -2.704 1.00 60.47 101 ILE A CA 1
ATOM 821 C C . ILE A 1 101 ? 6.770 -22.728 -1.253 1.00 60.47 101 ILE A C 1
ATOM 823 O O . ILE A 1 101 ? 7.205 -23.844 -1.011 1.00 60.47 101 ILE A O 1
ATOM 827 N N . TRP A 1 102 ? 6.297 -21.936 -0.288 1.00 58.66 102 TRP A N 1
ATOM 828 C CA . TRP A 1 102 ? 6.247 -22.351 1.115 1.00 58.66 102 TRP A CA 1
ATOM 829 C C . TRP A 1 102 ? 5.330 -23.548 1.340 1.00 58.66 102 TRP A C 1
ATOM 831 O O . TRP A 1 102 ? 5.740 -24.493 2.003 1.00 58.66 102 TRP A O 1
ATOM 841 N N . LYS A 1 103 ? 4.134 -23.561 0.743 1.00 58.34 103 LYS A N 1
ATOM 842 C CA . LYS A 1 103 ? 3.248 -24.733 0.785 1.00 58.34 103 LYS A CA 1
ATOM 843 C C . LYS A 1 103 ? 3.884 -25.960 0.138 1.00 58.34 103 LYS A C 1
ATOM 845 O O . LYS A 1 103 ? 3.775 -27.050 0.682 1.00 58.34 103 LYS A O 1
ATOM 850 N N . ASP A 1 104 ? 4.551 -25.792 -0.999 1.00 61.09 104 ASP A N 1
ATOM 851 C CA . ASP A 1 104 ? 5.238 -26.875 -1.701 1.00 61.09 104 ASP A CA 1
ATOM 852 C C . ASP A 1 104 ? 6.413 -27.403 -0.854 1.00 61.09 104 ASP A C 1
ATOM 854 O O . ASP A 1 104 ? 6.577 -28.614 -0.726 1.00 61.09 104 ASP A O 1
ATOM 858 N N . LEU A 1 105 ? 7.168 -26.524 -0.183 1.00 57.66 105 LEU A N 1
ATOM 859 C CA . LEU A 1 105 ? 8.227 -26.888 0.768 1.00 57.66 105 LEU A CA 1
ATOM 860 C C . LEU A 1 105 ? 7.682 -27.603 2.016 1.00 57.66 105 LEU A C 1
ATOM 862 O O . LEU A 1 105 ? 8.249 -28.609 2.439 1.00 57.66 105 LEU A O 1
ATOM 866 N N . GLU A 1 106 ? 6.576 -27.130 2.596 1.00 59.00 106 GLU A N 1
ATOM 867 C CA . GLU A 1 106 ? 5.891 -27.804 3.707 1.00 59.00 106 GLU A CA 1
ATOM 868 C C . GLU A 1 106 ? 5.394 -29.194 3.291 1.00 59.00 106 GLU A C 1
ATOM 870 O O . GLU A 1 106 ? 5.595 -30.164 4.020 1.00 59.00 106 GLU A O 1
ATOM 875 N N . MET A 1 107 ? 4.809 -29.327 2.097 1.00 58.03 107 MET A N 1
ATOM 876 C CA . MET A 1 107 ? 4.365 -30.620 1.570 1.00 58.03 107 MET A CA 1
ATOM 877 C C . MET A 1 107 ? 5.534 -31.582 1.325 1.00 58.03 107 MET A C 1
ATOM 879 O O . MET A 1 107 ? 5.413 -32.763 1.649 1.00 58.03 107 MET A O 1
ATOM 883 N N . ILE A 1 108 ? 6.674 -31.098 0.818 1.00 57.06 108 ILE A N 1
ATOM 884 C CA . ILE A 1 108 ? 7.900 -31.901 0.680 1.00 57.06 108 ILE A CA 1
ATOM 885 C C . ILE A 1 108 ? 8.382 -32.395 2.052 1.00 57.06 108 ILE A C 1
ATOM 887 O O . ILE A 1 108 ? 8.727 -33.568 2.186 1.00 57.06 108 ILE A O 1
ATOM 891 N N . ASN A 1 109 ? 8.345 -31.544 3.083 1.00 51.72 109 ASN A N 1
ATOM 892 C CA . ASN A 1 109 ? 8.743 -31.922 4.444 1.00 51.72 109 ASN A CA 1
ATOM 893 C C . ASN A 1 109 ? 7.819 -32.978 5.079 1.00 51.72 109 ASN A C 1
ATOM 895 O O . ASN A 1 109 ? 8.276 -33.763 5.906 1.00 51.72 109 ASN A O 1
ATOM 899 N N . VAL A 1 110 ? 6.536 -33.021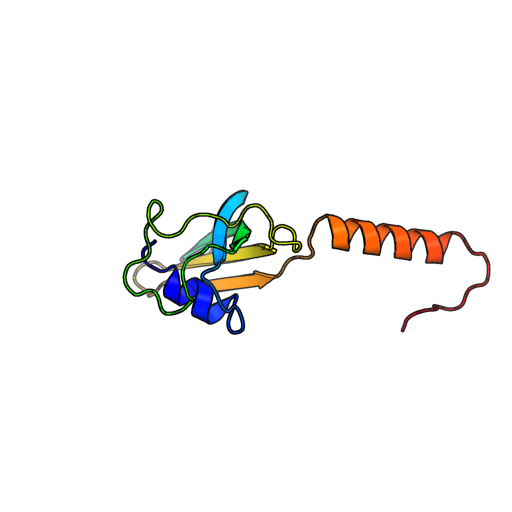 4.705 1.00 55.56 110 VAL A N 1
ATOM 900 C CA . VAL A 1 110 ? 5.561 -33.997 5.234 1.00 55.56 110 VAL A CA 1
ATOM 901 C C . VAL A 1 110 ? 5.572 -35.313 4.443 1.00 55.56 110 VAL A C 1
ATOM 903 O O . VAL A 1 110 ? 5.268 -36.369 4.997 1.00 55.56 110 VAL A O 1
ATOM 906 N N . ALA A 1 111 ? 5.941 -35.283 3.159 1.00 54.88 111 ALA A N 1
ATOM 907 C CA . ALA A 1 111 ? 5.892 -36.447 2.272 1.00 54.88 111 ALA A CA 1
ATOM 908 C C . ALA A 1 111 ? 7.081 -37.421 2.412 1.00 54.88 111 ALA A C 1
ATOM 910 O O . ALA A 1 111 ? 7.036 -38.496 1.814 1.00 54.88 111 ALA A O 1
ATOM 911 N N . ILE A 1 112 ? 8.127 -37.085 3.180 1.00 52.03 112 ILE A N 1
ATOM 912 C CA . ILE A 1 112 ? 9.317 -37.932 3.360 1.00 52.03 112 ILE A CA 1
ATOM 913 C C . ILE A 1 112 ? 9.322 -38.527 4.781 1.00 52.03 112 ILE A C 1
ATOM 915 O O . ILE A 1 112 ? 9.704 -37.852 5.741 1.00 52.03 112 ILE A O 1
ATOM 919 N N . PRO A 1 113 ? 8.940 -39.806 4.963 1.00 46.06 113 PRO A N 1
ATOM 920 C CA . PRO A 1 113 ? 9.016 -40.458 6.264 1.00 46.06 113 PRO A CA 1
ATOM 921 C C . PRO A 1 113 ? 10.481 -40.546 6.717 1.00 46.06 113 PRO A C 1
ATOM 923 O O . PRO A 1 113 ? 11.282 -41.256 6.112 1.00 46.06 113 PRO A O 1
ATOM 926 N N . GLY A 1 114 ? 10.837 -39.822 7.782 1.00 54.34 114 GLY A N 1
ATOM 927 C CA . GLY A 1 114 ? 12.166 -39.871 8.409 1.00 54.34 114 GLY A CA 1
ATOM 928 C C . GLY A 1 114 ? 13.081 -38.663 8.172 1.00 54.34 114 GLY A C 1
ATOM 929 O O . GLY A 1 114 ? 14.181 -38.642 8.729 1.00 54.34 114 GLY A O 1
ATOM 930 N N . SER A 1 115 ? 12.669 -37.638 7.418 1.00 48.62 115 SER A N 1
ATOM 931 C CA . SER A 1 115 ? 13.470 -36.413 7.289 1.00 48.62 115 SER A CA 1
ATOM 932 C C . SER A 1 115 ? 13.345 -35.541 8.541 1.00 48.62 115 SER A C 1
ATOM 934 O O . SER A 1 115 ? 12.316 -34.913 8.780 1.00 48.62 115 SER A O 1
ATOM 936 N N . LYS A 1 116 ? 14.409 -35.476 9.350 1.00 49.38 116 LYS A N 1
ATOM 937 C CA . LYS A 1 116 ? 14.583 -34.395 10.330 1.00 49.38 116 LYS A CA 1
ATOM 938 C C . LYS A 1 116 ? 14.713 -33.077 9.561 1.00 49.38 116 LYS A C 1
ATOM 940 O O . LYS A 1 116 ? 15.532 -33.011 8.650 1.00 49.38 116 LYS A O 1
ATOM 945 N N . ASN A 1 117 ? 13.892 -32.090 9.928 1.00 43.94 117 ASN A N 1
ATOM 946 C CA . ASN A 1 117 ? 13.799 -30.727 9.386 1.00 43.94 117 ASN A CA 1
ATOM 947 C C . ASN A 1 117 ? 15.045 -30.281 8.606 1.00 43.94 117 ASN A C 1
ATOM 949 O O . ASN A 1 117 ? 16.077 -29.979 9.202 1.00 43.94 117 ASN A O 1
ATOM 953 N N . LEU A 1 118 ? 14.938 -30.239 7.275 1.00 47.62 118 LEU A N 1
ATOM 954 C CA . LEU A 1 118 ? 16.047 -29.861 6.391 1.00 47.62 118 LEU A CA 1
ATOM 955 C C . LEU A 1 118 ? 16.354 -28.355 6.412 1.00 47.62 118 LEU A C 1
ATOM 957 O O . LEU A 1 118 ? 17.410 -27.950 5.936 1.00 47.62 118 LEU A O 1
ATOM 961 N N . PHE A 1 119 ? 15.471 -27.535 6.985 1.00 46.56 119 PHE A N 1
ATOM 962 C CA . PHE A 1 119 ? 15.656 -26.091 7.093 1.00 46.56 119 PHE A CA 1
ATOM 963 C C . PHE A 1 119 ? 15.194 -25.634 8.481 1.00 46.56 119 PHE A C 1
ATOM 965 O O . PHE A 1 119 ? 13.995 -25.619 8.765 1.00 46.56 119 PHE A O 1
ATOM 972 N N . TYR A 1 120 ? 16.164 -25.337 9.346 1.00 39.66 120 TYR A N 1
ATOM 973 C CA . TYR A 1 120 ? 16.005 -24.628 10.616 1.00 39.66 120 TYR A CA 1
ATOM 974 C C . TYR A 1 120 ? 16.805 -23.331 10.536 1.00 39.66 120 TYR A C 1
ATOM 976 O O . TYR A 1 120 ? 17.903 -23.376 9.931 1.00 39.66 120 TYR A O 1
#

Foldseek 3Di:
DVCQLVVCVAVPVPDQAGWDWDDWPDWDWDDDVQKIKIKTWTWTAGWPHGSPPPDDDPVRTDGDPPDPDDTWIKIKMWIGGDPDDIDIDIDTDDDVVSVVVVVVVVVVVVPDPPDDDPDD

Secondary structure (DSSP, 8-state):
-TTHHHHHHHH-TT-SEEEEEEEEEEEEEEEETTEEEEEEEEEEEEEEEETT-SS--TTTSPBPTT-SS--EEEEEEEEEETTS--EEEEEEEPPHHHHHHHHHHHHHHHHSTT---S--

Radius of gyration: 18.54 Å; chains: 1; bounding box: 31×56×39 Å

pLDDT: mean 78.13, std 15.17, range [39.66, 94.94]

Sequence (120 aa):
WLGLSEVNGKLFPSAAHLMIPIQVVKASYQKIEGADRYMWQILFKESNCPRDEQSPTKEKCKIIPDYPYGFNRFNVTLITYEGKSDEWSGERTLSDEMNRIWKDLEMINVAIPGSKNLFY

Organism: NCBI:txid1538716